Protein AF-A0A8H7KC36-F1 (afdb_monomer)

Nearest PDB structures (foldseek):
  3fww-assembly1_A  TM=7.514E-01  e=1.557E-03  Yersinia pestis Pest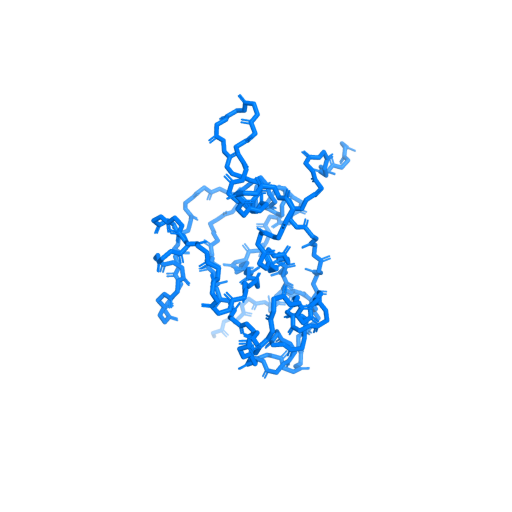oides F
  3dj4-assembly1_A  TM=7.130E-01  e=7.430E-03  Mycobacterium tuberculosis
  3rsb-assembly3_C  TM=4.755E-01  e=1.145E-01  Methanocaldococcus jannaschii
  8inh-assembly2_A  TM=4.645E-01  e=1.883E+00  Ziziphus jujuba var. spinosa
  8i90-assembly1_A  TM=4.515E-01  e=6.082E+00  Nemophila menziesii

InterPro domains:
  IPR025877 MobA-like NTP transferase [PF12804] (12-133)
  IPR029044 Nucleotide-diphospho-sugar transferases [G3DSA:3.90.550.10] (10-134)
  IPR029044 Nucleotide-diphospho-sugar transferases [SSF53448] (9-132)

Mean predicted aligned error: 6.09 Å

Solvent-accessible surface area (backbone atoms only — not comparable to full-atom values): 7951 Å² total; per-residue (Å²): 135,86,74,74,79,75,66,87,51,41,45,33,34,46,48,54,52,74,47,80,85,70,84,52,46,69,36,69,39,65,43,99,84,69,46,31,30,44,57,53,50,52,50,38,49,31,68,69,35,64,83,48,53,55,38,36,34,21,31,38,71,84,56,88,67,56,74,66,55,54,47,10,59,41,96,83,27,28,79,43,84,63,83,40,51,30,32,35,31,58,42,54,28,84,64,70,69,89,55,97,57,59,82,52,76,64,41,39,52,48,38,49,40,70,75,40,74,90,59,46,71,46,77,42,66,28,86,54,89,82,68,66,72,80,132

Radius of gyration: 14.74 Å; Cα contacts (8 Å, |Δi|>4): 229; chains: 1; bounding box: 29×36×47 Å

Structure (mmCIF, N/CA/C/O backbone):
data_AF-A0A8H7KC36-F1
#
_entry.id   AF-A0A8H7KC36-F1
#
loop_
_atom_site.group_PDB
_atom_site.id
_atom_site.type_symbol
_atom_site.label_atom_id
_atom_site.label_alt_id
_atom_site.label_comp_id
_atom_site.label_asym_id
_atom_site.label_entity_id
_atom_site.label_seq_id
_atom_site.pdbx_PDB_ins_code
_atom_site.Cartn_x
_atom_site.Cartn_y
_atom_site.Cartn_z
_atom_site.occupancy
_atom_site.B_iso_or_equiv
_atom_site.auth_seq_id
_atom_site.auth_comp_id
_atom_site.auth_asym_id
_atom_site.auth_atom_id
_atom_site.pdbx_PDB_model_num
ATOM 1 N N . MET A 1 1 ? -7.662 -15.279 26.528 1.00 37.88 1 MET A N 1
ATOM 2 C CA . MET A 1 1 ? -6.870 -14.562 25.507 1.00 37.88 1 MET A CA 1
ATOM 3 C C . MET A 1 1 ? -7.867 -13.849 24.615 1.00 37.88 1 MET A C 1
ATOM 5 O O . MET A 1 1 ? -8.509 -14.500 23.808 1.00 37.88 1 MET A O 1
ATOM 9 N N . SER A 1 2 ? -8.124 -12.568 24.879 1.00 43.16 2 SER A N 1
ATOM 10 C CA . SER A 1 2 ? -9.069 -11.775 24.088 1.00 43.16 2 SER A CA 1
ATOM 11 C C . SER A 1 2 ? -8.319 -11.260 22.868 1.00 43.16 2 SER A C 1
ATOM 13 O O . SER A 1 2 ? -7.589 -10.280 22.980 1.00 43.16 2 SER A O 1
ATOM 15 N N . SER A 1 3 ? -8.420 -11.955 21.736 1.00 49.28 3 SER A N 1
ATOM 16 C CA . SER A 1 3 ? -8.017 -11.382 20.454 1.00 49.28 3 SER A CA 1
ATOM 17 C C . SER A 1 3 ? -8.915 -10.177 20.197 1.00 49.28 3 SER A C 1
ATOM 19 O O . SER A 1 3 ? -10.137 -10.327 20.134 1.00 49.28 3 SER A O 1
ATOM 21 N N . SER A 1 4 ? -8.330 -8.984 20.105 1.00 54.97 4 SER A N 1
ATOM 22 C CA . SER A 1 4 ? -9.026 -7.823 19.553 1.00 54.97 4 SER A CA 1
ATOM 23 C C . SER A 1 4 ? -9.658 -8.240 18.218 1.00 54.97 4 SER A C 1
ATOM 25 O O . SER A 1 4 ? -8.994 -8.960 17.467 1.00 54.97 4 SER A O 1
ATOM 27 N N . PRO A 1 5 ? -10.919 -7.871 17.931 1.00 56.81 5 PRO A N 1
ATOM 28 C CA . PRO A 1 5 ? -11.536 -8.217 16.657 1.00 56.81 5 PRO A CA 1
ATOM 29 C C . PRO A 1 5 ? -10.642 -7.700 15.528 1.00 56.81 5 PRO A C 1
ATOM 31 O O . PRO A 1 5 ? -10.191 -6.553 15.584 1.00 56.81 5 PRO A O 1
ATOM 34 N N . GLU A 1 6 ? -10.336 -8.557 14.550 1.00 56.91 6 GLU A N 1
ATOM 35 C CA . GLU A 1 6 ? -9.612 -8.108 13.363 1.00 56.91 6 GLU A CA 1
ATOM 36 C C . GLU A 1 6 ? -10.375 -6.934 12.738 1.00 56.91 6 GLU A C 1
ATOM 38 O O . GLU A 1 6 ? -11.614 -6.948 12.719 1.00 56.91 6 GLU A O 1
ATOM 43 N N . PRO A 1 7 ? -9.668 -5.886 12.280 1.00 64.69 7 PRO A N 1
ATOM 44 C CA . PRO A 1 7 ? -10.329 -4.760 11.650 1.00 64.69 7 PRO A CA 1
ATOM 45 C C . PRO A 1 7 ? -11.154 -5.273 10.459 1.00 64.69 7 PRO A C 1
ATOM 47 O O . PRO A 1 7 ? -10.708 -6.175 9.747 1.00 64.69 7 PRO A O 1
ATOM 50 N N . PRO A 1 8 ? -12.352 -4.714 10.212 1.00 80.31 8 PRO A N 1
ATOM 51 C CA . PRO A 1 8 ? -13.254 -5.211 9.169 1.00 80.31 8 PRO A CA 1
ATOM 52 C C . PRO A 1 8 ? -12.660 -5.110 7.753 1.00 80.31 8 PRO A C 1
ATOM 54 O O . PRO A 1 8 ? -13.215 -5.680 6.813 1.00 80.31 8 PRO A O 1
ATOM 57 N N . PHE A 1 9 ? -11.552 -4.380 7.598 1.00 93.25 9 PHE A N 1
ATOM 58 C CA . PHE A 1 9 ? -10.788 -4.243 6.368 1.00 93.25 9 PHE A CA 1
ATOM 59 C C . PHE A 1 9 ? -9.309 -3.932 6.650 1.00 93.25 9 PHE A C 1
ATOM 61 O O . PHE A 1 9 ? -8.949 -3.507 7.750 1.00 93.25 9 PHE A O 1
ATOM 68 N N . LEU A 1 10 ? -8.466 -4.077 5.624 1.00 96.12 10 LEU A N 1
ATOM 69 C CA . LEU A 1 10 ? -7.083 -3.594 5.605 1.00 96.12 10 LEU A CA 1
ATOM 70 C C . LEU A 1 10 ? -6.886 -2.541 4.506 1.00 96.12 10 LEU A C 1
ATOM 72 O O . LEU A 1 10 ? -7.320 -2.760 3.373 1.00 96.12 10 LEU A O 1
ATOM 76 N N . PRO A 1 11 ? -6.226 -1.410 4.797 1.00 97.25 11 PRO A N 1
ATOM 77 C CA . PRO A 1 11 ? -5.869 -0.426 3.789 1.00 97.25 11 PRO A CA 1
ATOM 78 C C . PRO A 1 11 ? -4.772 -0.924 2.851 1.00 97.25 11 PRO A C 1
ATOM 80 O O . PRO A 1 11 ? -3.757 -1.469 3.293 1.00 97.25 11 PRO A O 1
ATOM 83 N N . LEU A 1 12 ? -4.965 -0.658 1.563 1.00 97.56 12 LEU A N 1
ATOM 84 C CA . LEU A 1 12 ? -4.008 -0.868 0.488 1.00 97.56 12 LEU A CA 1
ATOM 85 C C . LEU A 1 12 ? -3.823 0.436 -0.290 1.00 97.56 12 LEU A C 1
ATOM 87 O O . LEU A 1 12 ? -4.733 0.893 -0.983 1.00 97.56 12 LEU A O 1
ATOM 91 N N . ILE A 1 13 ? -2.626 1.005 -0.212 1.00 97.00 13 ILE A N 1
ATOM 92 C CA . ILE A 1 13 ? -2.211 2.145 -1.025 1.00 97.00 13 ILE A CA 1
ATOM 93 C C . ILE A 1 13 ? -1.636 1.610 -2.338 1.00 97.00 13 ILE A C 1
ATOM 95 O O . ILE A 1 13 ? -0.622 0.915 -2.345 1.00 97.00 13 ILE A O 1
ATOM 99 N N . LEU A 1 14 ? -2.249 1.954 -3.465 1.00 94.88 14 LEU A N 1
ATOM 100 C CA . LEU A 1 14 ? -1.711 1.663 -4.790 1.00 94.88 14 LEU A CA 1
ATOM 101 C C . LEU A 1 14 ? -0.694 2.741 -5.166 1.00 94.88 14 LEU A C 1
ATOM 103 O O . LEU A 1 14 ? -1.050 3.860 -5.548 1.00 94.88 14 LEU A O 1
ATOM 107 N N . ALA A 1 15 ? 0.582 2.389 -5.044 1.00 90.00 15 ALA A N 1
ATOM 108 C CA . ALA A 1 15 ? 1.723 3.229 -5.397 1.00 90.00 15 ALA A CA 1
ATOM 109 C C . ALA A 1 15 ? 2.486 2.703 -6.630 1.00 90.00 15 ALA A C 1
ATOM 111 O O . ALA A 1 15 ? 3.520 3.251 -7.009 1.00 90.00 15 ALA A O 1
ATOM 112 N N . GLY A 1 16 ? 1.972 1.640 -7.255 1.00 74.25 16 GLY A N 1
ATOM 113 C CA . GLY A 1 16 ? 2.589 0.943 -8.376 1.00 74.25 16 GLY A CA 1
ATOM 114 C C . GLY A 1 16 ? 2.482 1.657 -9.726 1.00 74.25 16 GLY A C 1
ATOM 115 O O . GLY A 1 16 ? 1.539 2.398 -10.013 1.00 74.25 16 GLY A O 1
ATOM 116 N N . GLY A 1 17 ? 3.478 1.365 -10.567 1.00 66.38 17 GLY A N 1
ATOM 117 C CA . GLY A 1 17 ? 3.601 1.791 -11.957 1.00 66.38 17 GLY A CA 1
ATOM 118 C C . GLY A 1 17 ? 4.953 2.444 -12.244 1.00 66.38 17 GLY A C 1
ATOM 119 O O . GLY A 1 17 ? 5.347 3.407 -11.587 1.00 66.38 17 GLY A O 1
ATOM 120 N N . ARG A 1 18 ? 5.665 1.945 -13.261 1.00 62.81 18 ARG A N 1
ATOM 121 C CA . ARG A 1 18 ? 6.923 2.544 -13.724 1.00 62.81 18 ARG A CA 1
ATOM 122 C C . ARG A 1 18 ? 6.679 3.996 -14.148 1.00 62.81 18 ARG A C 1
ATOM 124 O O . ARG A 1 18 ? 5.725 4.289 -14.871 1.00 62.81 18 ARG A O 1
ATOM 131 N N . ALA A 1 19 ? 7.548 4.909 -13.716 1.00 61.81 19 ALA A N 1
ATOM 132 C CA . ALA A 1 19 ? 7.476 6.335 -14.032 1.00 61.81 19 ALA A CA 1
ATOM 133 C C . ALA A 1 19 ? 7.770 6.612 -15.518 1.00 61.81 19 ALA A C 1
ATOM 135 O O . ALA A 1 19 ? 8.843 7.082 -15.877 1.00 61.81 19 ALA A O 1
ATOM 136 N N . THR A 1 20 ? 6.827 6.314 -16.408 1.00 63.44 20 THR A N 1
ATOM 137 C CA . THR A 1 20 ? 7.028 6.461 -17.859 1.00 63.44 20 THR A CA 1
ATOM 138 C C . THR A 1 20 ? 6.840 7.894 -18.352 1.00 63.44 20 THR A C 1
ATOM 140 O O . THR A 1 20 ? 7.355 8.246 -19.407 1.00 63.44 20 THR A O 1
ATOM 143 N N . ARG A 1 21 ? 6.115 8.734 -17.596 1.00 65.31 21 ARG A N 1
ATOM 144 C CA . ARG A 1 21 ? 5.748 10.102 -18.013 1.00 65.31 21 ARG A CA 1
ATOM 145 C C . ARG A 1 21 ? 6.473 11.224 -17.270 1.00 65.31 21 ARG A C 1
ATOM 147 O O . ARG A 1 21 ? 6.710 12.261 -17.872 1.00 65.31 21 ARG A O 1
ATOM 154 N N . MET A 1 22 ? 6.778 11.052 -15.980 1.00 62.12 22 MET A N 1
ATOM 155 C CA . MET A 1 22 ? 7.192 12.167 -15.103 1.00 62.12 22 MET A CA 1
ATOM 156 C C . MET A 1 22 ? 8.673 12.151 -14.703 1.00 62.12 22 MET A C 1
ATOM 158 O O . MET A 1 22 ? 9.104 13.023 -13.959 1.00 62.12 22 MET A O 1
ATOM 162 N N . GLY A 1 23 ? 9.464 11.176 -15.167 1.00 67.06 23 GLY A N 1
ATOM 163 C CA . GLY A 1 23 ? 10.893 11.056 -14.836 1.00 67.06 23 GLY A CA 1
ATOM 164 C C . GLY A 1 23 ? 11.187 10.633 -13.388 1.00 67.06 23 GLY A C 1
ATOM 165 O O . GLY A 1 23 ? 12.217 10.014 -13.145 1.00 67.06 23 GLY A O 1
ATOM 166 N N . CYS A 1 24 ? 10.266 10.883 -12.452 1.00 67.38 24 CYS A N 1
ATOM 167 C CA . CYS A 1 24 ? 10.272 10.380 -11.082 1.00 67.38 24 CYS A CA 1
ATOM 168 C C . CYS A 1 24 ? 9.003 9.553 -10.774 1.00 67.38 24 CYS A C 1
ATOM 170 O O . CYS A 1 24 ? 7.934 9.809 -11.347 1.00 67.38 24 CYS A O 1
ATOM 172 N N . PRO A 1 25 ? 9.091 8.545 -9.887 1.00 82.12 25 PRO A N 1
ATOM 173 C CA . PRO A 1 25 ? 7.931 7.774 -9.450 1.00 82.12 25 PRO A CA 1
ATOM 174 C C . PRO A 1 25 ? 6.924 8.642 -8.710 1.00 82.12 25 PRO A C 1
ATOM 176 O O . PRO A 1 25 ? 7.290 9.402 -7.815 1.00 82.12 25 PRO A O 1
ATOM 179 N N . LYS A 1 26 ? 5.642 8.504 -9.072 1.00 83.25 26 LYS A N 1
ATOM 180 C CA . LYS A 1 26 ? 4.566 9.327 -8.508 1.00 83.25 26 LYS A CA 1
ATOM 181 C C . LYS A 1 26 ? 4.539 9.260 -6.984 1.00 83.25 26 LYS A C 1
ATOM 183 O O . LYS A 1 26 ? 4.378 10.287 -6.342 1.00 83.25 26 LYS A O 1
ATOM 188 N N . HIS A 1 27 ? 4.729 8.077 -6.405 1.00 80.81 27 HIS A N 1
ATOM 189 C CA . HIS A 1 27 ? 4.666 7.896 -4.958 1.00 80.81 27 HIS A CA 1
ATOM 190 C C . HIS A 1 27 ? 5.731 8.695 -4.205 1.00 80.81 27 HIS A C 1
ATOM 192 O O . HIS A 1 27 ? 5.447 9.123 -3.094 1.00 80.81 27 HIS A O 1
ATOM 198 N N . LEU A 1 28 ? 6.891 8.963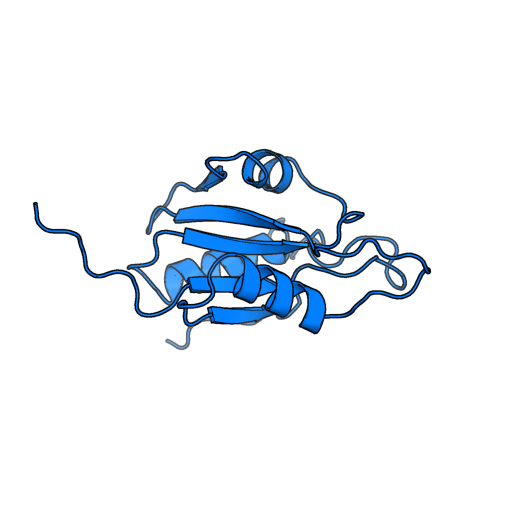 -4.817 1.00 85.19 28 LEU A N 1
ATOM 199 C CA . LEU A 1 28 ? 7.982 9.764 -4.242 1.00 85.19 28 LEU A CA 1
ATOM 200 C C . LEU A 1 28 ? 7.894 11.256 -4.594 1.00 85.19 28 LEU A C 1
ATOM 202 O O . LEU A 1 28 ? 8.821 12.014 -4.317 1.00 85.19 28 LEU A O 1
ATOM 206 N N . LEU A 1 29 ? 6.805 11.713 -5.217 1.00 85.88 29 LEU A N 1
ATOM 207 C CA . LEU A 1 29 ? 6.605 13.144 -5.421 1.00 85.88 29 LEU A CA 1
ATOM 208 C C . LEU A 1 29 ? 6.431 13.831 -4.072 1.00 85.88 29 LEU A C 1
ATOM 210 O O . LEU A 1 29 ? 5.537 13.487 -3.296 1.00 85.88 29 LEU A O 1
ATOM 214 N N . SER A 1 30 ? 7.275 14.825 -3.814 1.00 85.75 30 SER A N 1
ATOM 215 C CA . SER A 1 30 ? 7.174 15.647 -2.619 1.00 85.75 30 SER A CA 1
ATOM 216 C C . SER A 1 30 ? 5.964 16.572 -2.708 1.00 85.75 30 SER A C 1
ATOM 218 O O . SER A 1 30 ? 5.725 17.251 -3.708 1.00 85.75 30 SER A O 1
ATOM 220 N N . THR A 1 31 ? 5.210 16.623 -1.625 1.00 80.69 31 THR A N 1
ATOM 221 C CA . THR A 1 31 ? 4.158 17.611 -1.400 1.00 80.69 31 THR A CA 1
ATOM 222 C C . THR A 1 31 ? 4.767 18.934 -0.925 1.00 80.69 31 THR A C 1
ATOM 224 O O . THR A 1 31 ? 5.932 18.953 -0.518 1.00 80.69 31 THR A O 1
ATOM 227 N N . PRO A 1 32 ? 4.012 20.053 -0.918 1.00 82.94 32 PRO A N 1
ATOM 228 C CA . PRO A 1 32 ? 4.516 21.336 -0.412 1.00 82.94 32 PRO A CA 1
ATOM 229 C C . PRO A 1 32 ? 5.067 21.278 1.023 1.00 82.94 32 PRO A C 1
ATOM 231 O O . PRO A 1 32 ? 5.893 22.104 1.397 1.00 82.94 32 PRO A O 1
ATOM 234 N N . ASN A 1 33 ? 4.648 20.277 1.804 1.00 79.50 33 ASN A N 1
ATOM 235 C CA . ASN A 1 33 ? 5.079 20.057 3.184 1.00 79.50 33 ASN A CA 1
ATOM 236 C C . ASN A 1 33 ? 6.312 19.137 3.298 1.00 79.50 33 ASN A C 1
ATOM 238 O O . ASN A 1 33 ? 6.672 18.737 4.401 1.00 79.50 33 ASN A O 1
ATOM 242 N N . GLY A 1 34 ? 6.932 18.753 2.178 1.00 84.06 34 GLY A N 1
ATOM 243 C CA . GLY A 1 34 ? 8.135 17.915 2.137 1.00 84.06 34 GLY A CA 1
ATOM 244 C C . GLY A 1 34 ? 7.898 16.406 2.264 1.00 84.06 34 GLY A C 1
ATOM 245 O O . GLY A 1 34 ? 8.832 15.648 2.035 1.00 84.06 34 GLY A O 1
ATOM 246 N N . LYS A 1 35 ? 6.672 15.961 2.567 1.00 87.25 35 LYS A N 1
ATOM 247 C CA . LYS A 1 35 ? 6.291 14.536 2.601 1.00 87.25 35 LYS A CA 1
ATOM 248 C C . LYS A 1 35 ? 6.041 13.985 1.199 1.00 87.25 35 LYS A C 1
ATOM 250 O O . LYS A 1 35 ? 5.496 14.706 0.359 1.00 87.25 35 LYS A O 1
ATOM 255 N N . HIS A 1 36 ? 6.363 12.721 0.960 1.00 92.56 36 HIS A N 1
ATOM 256 C CA . HIS A 1 36 ? 6.004 11.995 -0.256 1.00 92.56 36 HIS A CA 1
ATOM 257 C C . HIS A 1 36 ? 4.490 11.718 -0.332 1.00 92.56 36 HIS A C 1
ATOM 259 O O . HIS A 1 36 ? 3.793 11.654 0.683 1.00 92.56 36 HIS A O 1
ATOM 265 N N . LEU A 1 37 ? 3.951 11.531 -1.543 1.00 91.56 37 LEU A N 1
ATOM 266 C CA . LEU A 1 37 ? 2.512 11.301 -1.742 1.00 91.56 37 LEU A CA 1
ATOM 267 C C . LEU A 1 37 ? 1.980 10.079 -0.982 1.00 91.56 37 LEU A C 1
ATOM 269 O O . LEU A 1 37 ? 0.883 10.142 -0.430 1.00 91.56 37 LEU A O 1
ATOM 273 N N . TYR A 1 38 ? 2.744 8.984 -0.920 1.00 93.81 38 TYR A N 1
ATOM 274 C CA . TYR A 1 38 ? 2.307 7.799 -0.174 1.00 93.81 38 TYR A CA 1
ATOM 275 C C . TYR A 1 38 ? 2.265 8.051 1.343 1.00 93.81 38 TYR A C 1
ATOM 277 O O . TYR A 1 38 ? 1.376 7.532 2.014 1.00 93.81 38 TYR A O 1
ATOM 285 N N . GLU A 1 39 ? 3.176 8.871 1.880 1.00 94.12 39 GLU A N 1
ATOM 286 C CA . GLU A 1 39 ? 3.191 9.231 3.302 1.00 94.12 39 GLU A CA 1
ATOM 287 C C . GLU A 1 39 ? 1.942 10.030 3.670 1.00 94.12 39 GLU A C 1
ATOM 289 O O . GLU A 1 39 ? 1.334 9.782 4.707 1.00 94.12 39 GLU A O 1
ATOM 294 N N . ASN A 1 40 ? 1.495 10.936 2.796 1.00 92.69 40 ASN A N 1
ATOM 295 C CA . ASN A 1 40 ? 0.238 11.650 3.015 1.00 92.69 40 ASN A CA 1
ATOM 296 C C . ASN A 1 40 ? -0.964 10.698 3.067 1.00 92.69 40 ASN A C 1
ATOM 298 O O . ASN A 1 40 ? -1.828 10.875 3.921 1.00 92.69 40 ASN A O 1
ATOM 302 N N . GLN A 1 41 ? -1.012 9.667 2.214 1.00 94.38 41 GLN A N 1
ATOM 303 C CA . GLN A 1 41 ? -2.097 8.679 2.282 1.00 94.38 41 GLN A CA 1
ATOM 304 C C . GLN A 1 41 ? -2.074 7.881 3.589 1.00 94.38 41 GLN A C 1
ATOM 306 O O . GLN A 1 41 ? -3.133 7.593 4.143 1.00 94.38 41 GLN A O 1
ATOM 311 N N . ILE A 1 42 ? -0.886 7.548 4.106 1.00 95.19 42 ILE A N 1
ATOM 312 C CA . ILE A 1 42 ? -0.744 6.886 5.410 1.00 95.19 42 ILE A CA 1
ATOM 313 C C . ILE A 1 42 ? -1.378 7.742 6.509 1.00 95.19 42 ILE A C 1
ATOM 315 O O . ILE A 1 42 ? -2.151 7.225 7.310 1.00 95.19 42 ILE A O 1
ATOM 319 N N . GLU A 1 43 ? -1.094 9.043 6.530 1.00 93.38 43 GLU A N 1
ATOM 320 C CA . GLU A 1 43 ? -1.626 9.951 7.550 1.00 93.38 43 GLU A CA 1
ATOM 321 C C . GLU A 1 43 ? -3.150 10.089 7.453 1.00 93.38 43 GLU A C 1
ATOM 323 O O . GLU A 1 43 ? -3.837 9.932 8.458 1.00 93.38 43 GLU A O 1
ATOM 328 N N . VAL A 1 44 ? -3.696 10.245 6.243 1.00 93.44 44 VAL A N 1
ATOM 329 C CA . VAL A 1 44 ? -5.153 10.299 6.027 1.00 93.44 44 VAL A CA 1
ATOM 330 C C . VAL A 1 44 ? -5.839 9.018 6.513 1.00 93.44 44 VAL A C 1
ATOM 332 O O . VAL A 1 44 ? -6.890 9.076 7.147 1.00 93.44 44 VAL A O 1
ATOM 335 N N . ILE A 1 45 ? -5.245 7.849 6.256 1.00 94.56 45 ILE A N 1
ATOM 336 C CA . ILE A 1 45 ? -5.770 6.558 6.727 1.00 94.56 45 ILE A CA 1
ATOM 337 C C . ILE A 1 45 ? -5.722 6.470 8.259 1.00 94.56 45 ILE A C 1
ATOM 339 O O . ILE A 1 45 ? -6.663 5.965 8.871 1.00 94.56 45 ILE A O 1
ATOM 343 N N . ARG A 1 46 ? -4.645 6.952 8.887 1.00 93.94 46 ARG A N 1
ATOM 344 C CA . ARG A 1 46 ? -4.489 6.968 10.351 1.00 93.94 46 ARG A CA 1
ATOM 345 C C . ARG A 1 46 ? -5.523 7.859 11.026 1.00 93.94 46 ARG A C 1
ATOM 347 O O . ARG A 1 46 ? -6.097 7.450 12.032 1.00 93.94 46 ARG A O 1
ATOM 354 N N . GLU A 1 47 ? -5.765 9.037 10.459 1.00 92.38 47 GLU A N 1
ATOM 355 C CA . GLU A 1 47 ? -6.777 9.982 10.933 1.00 92.38 47 GLU A CA 1
ATOM 356 C C . GLU A 1 47 ? -8.185 9.392 10.794 1.00 92.38 47 GLU A C 1
ATOM 358 O O . GLU A 1 47 ? -8.923 9.316 11.778 1.00 92.38 47 GLU A O 1
ATOM 363 N N . ALA A 1 48 ? -8.518 8.877 9.606 1.00 92.81 48 ALA A N 1
ATOM 364 C CA . ALA A 1 48 ? -9.837 8.323 9.314 1.00 92.81 48 ALA A CA 1
ATOM 365 C C . ALA A 1 48 ? -10.162 7.057 10.121 1.00 92.81 48 ALA A C 1
ATOM 367 O O . ALA A 1 48 ? -11.331 6.791 10.414 1.00 92.81 48 ALA A O 1
ATOM 368 N N . PHE A 1 49 ? -9.148 6.262 10.482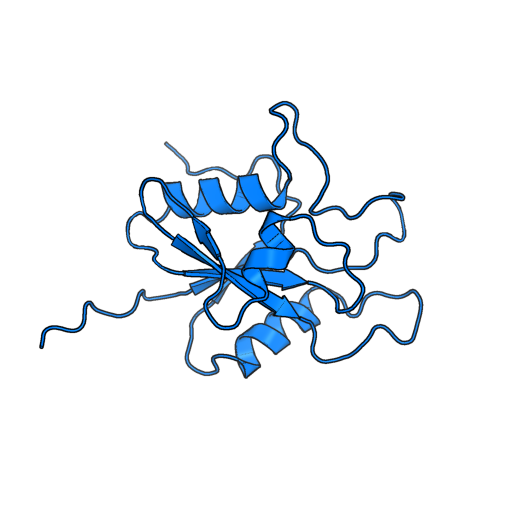 1.00 92.06 49 PHE A N 1
ATOM 369 C CA . PHE A 1 49 ? -9.333 4.962 11.125 1.00 92.06 49 PHE A CA 1
ATOM 370 C C . PHE A 1 49 ? -8.424 4.778 12.352 1.00 92.06 49 PHE A C 1
ATOM 372 O O . PHE A 1 49 ? -7.433 4.047 12.289 1.00 92.06 49 PHE A O 1
ATOM 379 N N . PRO A 1 50 ? -8.802 5.320 13.527 1.00 88.88 50 PRO A N 1
ATOM 380 C CA . PRO A 1 50 ? -7.992 5.245 14.750 1.00 88.88 50 PRO A CA 1
ATOM 381 C C . PRO A 1 50 ? -7.699 3.825 15.264 1.00 88.88 50 PRO A C 1
ATOM 383 O O . PRO A 1 50 ? -6.824 3.637 16.102 1.00 88.88 50 PRO A O 1
ATOM 386 N N . GLY A 1 51 ? -8.446 2.817 14.802 1.00 90.06 51 GLY A N 1
ATOM 387 C CA . GLY A 1 51 ? -8.250 1.410 15.168 1.00 90.06 51 GLY A CA 1
ATOM 388 C C . GLY A 1 51 ? -7.310 0.633 14.244 1.00 90.06 51 GLY A C 1
ATOM 389 O O . GLY A 1 51 ? -7.135 -0.568 14.451 1.00 90.06 51 GLY A O 1
ATOM 390 N N . ILE A 1 52 ? -6.747 1.264 13.208 1.00 92.62 52 ILE A N 1
ATOM 391 C CA . ILE A 1 52 ? -5.930 0.548 12.230 1.00 92.62 52 ILE A CA 1
ATOM 392 C C . ILE A 1 52 ? -4.550 0.196 12.792 1.00 92.62 52 ILE A C 1
ATOM 394 O O . ILE A 1 52 ? -3.904 1.003 13.456 1.00 92.62 52 ILE A O 1
ATOM 398 N N . THR A 1 53 ? -4.091 -1.026 12.521 1.00 93.94 53 THR A N 1
ATOM 399 C CA . THR A 1 53 ? -2.809 -1.554 13.020 1.00 93.94 53 THR A CA 1
ATOM 400 C C . THR A 1 53 ? -1.824 -1.890 11.905 1.00 93.94 53 THR A C 1
ATOM 402 O O . THR A 1 53 ? -0.616 -1.909 12.143 1.00 93.94 53 THR A O 1
ATOM 405 N N . GLU A 1 54 ? -2.310 -2.121 10.685 1.00 96.00 54 GLU A N 1
ATOM 406 C CA . GLU A 1 54 ? -1.505 -2.426 9.504 1.00 96.00 54 GLU A CA 1
ATOM 407 C C . GLU A 1 54 ? -1.976 -1.592 8.309 1.00 96.00 54 GLU A C 1
ATOM 409 O O . GLU A 1 54 ? -3.175 -1.410 8.106 1.00 96.00 54 GLU A O 1
ATOM 414 N N . ILE A 1 55 ? -1.027 -1.123 7.501 1.00 97.50 55 ILE A N 1
ATOM 415 C CA . ILE A 1 55 ? -1.269 -0.484 6.205 1.00 97.50 55 ILE A CA 1
ATOM 416 C C . ILE A 1 55 ? -0.364 -1.168 5.188 1.00 97.50 55 ILE A C 1
ATOM 418 O O . ILE A 1 55 ? 0.823 -1.382 5.445 1.00 97.50 55 ILE A O 1
ATOM 422 N N . TYR A 1 56 ? -0.922 -1.497 4.030 1.00 97.62 56 TYR A N 1
ATOM 423 C CA . TYR A 1 56 ? -0.180 -2.087 2.928 1.00 97.62 56 TYR A CA 1
ATOM 424 C C . TYR A 1 56 ? 0.030 -1.058 1.827 1.00 97.62 56 TYR A C 1
ATOM 426 O O . TYR A 1 56 ? -0.843 -0.237 1.553 1.00 97.62 56 TYR A O 1
ATOM 434 N N . ILE A 1 57 ? 1.182 -1.121 1.173 1.00 96.94 57 ILE A N 1
ATOM 435 C CA . ILE A 1 57 ? 1.473 -0.360 -0.036 1.00 96.94 57 ILE A CA 1
ATOM 436 C C . ILE A 1 57 ? 1.860 -1.332 -1.147 1.00 96.94 57 ILE A C 1
ATOM 438 O O . ILE A 1 57 ? 2.753 -2.157 -0.974 1.00 96.94 57 ILE A O 1
ATOM 442 N N . SER A 1 58 ? 1.163 -1.257 -2.277 1.00 95.12 58 SER A N 1
ATOM 443 C CA . SER A 1 58 ? 1.481 -2.037 -3.468 1.00 95.12 58 SER A CA 1
ATOM 444 C C . SER A 1 58 ? 2.426 -1.258 -4.379 1.00 95.12 58 SER A C 1
ATOM 446 O O . SER A 1 58 ? 2.174 -0.088 -4.689 1.00 95.12 58 SER A O 1
ATOM 448 N N . LEU A 1 59 ? 3.503 -1.915 -4.809 1.00 92.38 59 LEU A N 1
ATOM 449 C CA . LEU A 1 59 ? 4.532 -1.372 -5.690 1.00 92.38 59 LEU A CA 1
ATOM 450 C C . LEU A 1 59 ? 4.873 -2.362 -6.811 1.00 92.38 59 LEU A C 1
ATOM 452 O O . LEU A 1 59 ? 4.804 -3.576 -6.634 1.00 92.38 59 LEU A O 1
ATOM 456 N N . ALA A 1 60 ? 5.316 -1.837 -7.953 1.00 88.81 60 ALA A N 1
ATOM 457 C CA . ALA A 1 60 ? 5.911 -2.673 -8.985 1.00 88.81 60 ALA A CA 1
ATOM 458 C C . ALA A 1 60 ? 7.283 -3.184 -8.521 1.00 88.81 60 ALA A C 1
ATOM 460 O O . ALA A 1 60 ? 7.975 -2.520 -7.748 1.00 88.81 60 ALA A O 1
ATOM 461 N N . GLN A 1 61 ? 7.704 -4.342 -9.031 1.00 86.44 61 GLN A N 1
ATOM 462 C CA . GLN A 1 61 ? 9.008 -4.951 -8.718 1.00 86.44 61 GLN A CA 1
ATOM 463 C C . GLN A 1 61 ? 10.199 -4.016 -8.999 1.00 86.44 61 GLN A C 1
ATOM 465 O O . GLN A 1 61 ? 11.230 -4.106 -8.340 1.00 86.44 61 GLN A O 1
ATOM 470 N N . ASP A 1 62 ? 10.067 -3.125 -9.986 1.00 84.25 62 ASP A N 1
ATOM 471 C CA . ASP A 1 62 ? 11.083 -2.151 -10.388 1.00 84.25 62 ASP A C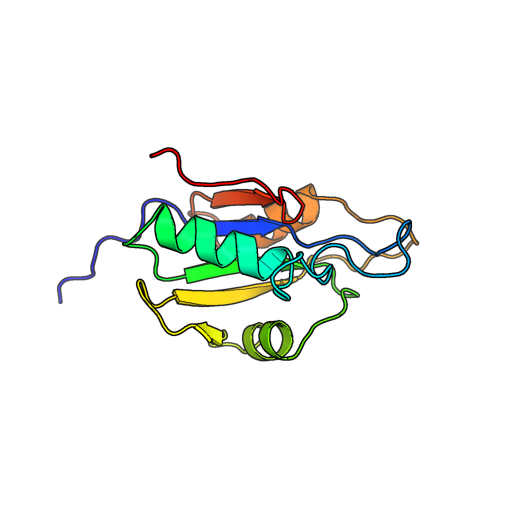A 1
ATOM 472 C C . ASP A 1 62 ? 10.843 -0.736 -9.825 1.00 84.25 62 ASP A C 1
ATOM 474 O O . ASP A 1 62 ? 11.502 0.218 -10.247 1.00 84.25 62 ASP A O 1
ATOM 478 N N . SER A 1 63 ? 9.919 -0.574 -8.871 1.00 87.38 63 SER A N 1
ATOM 479 C CA . SER A 1 63 ? 9.683 0.710 -8.209 1.00 87.38 63 SER A CA 1
ATOM 480 C C . SER A 1 63 ? 10.890 1.146 -7.376 1.00 87.38 63 SER A C 1
ATOM 482 O O . SER A 1 63 ? 11.455 0.376 -6.603 1.00 87.38 63 SER A O 1
ATOM 484 N N . GLN A 1 64 ? 11.241 2.431 -7.468 1.00 88.81 64 GLN A N 1
ATOM 485 C CA . GLN A 1 64 ? 12.214 3.045 -6.565 1.00 88.81 64 GLN A CA 1
ATOM 486 C C . GLN A 1 64 ? 11.656 3.107 -5.140 1.00 88.81 64 GLN A C 1
ATOM 488 O O . GLN A 1 64 ? 10.488 3.454 -4.940 1.00 88.81 64 GLN A O 1
ATOM 493 N N . LEU A 1 65 ? 12.512 2.830 -4.160 1.00 91.31 65 LEU A N 1
ATOM 494 C CA . LEU A 1 65 ? 12.178 2.841 -2.740 1.00 91.31 65 LEU A CA 1
ATOM 495 C C . LEU A 1 65 ? 13.035 3.885 -2.022 1.00 91.31 65 LEU A C 1
ATOM 497 O O . LEU A 1 65 ? 14.255 3.902 -2.199 1.00 91.31 65 LEU A O 1
ATOM 501 N N . ASP A 1 66 ? 12.405 4.721 -1.202 1.00 92.81 66 ASP A N 1
ATOM 502 C CA . ASP A 1 66 ? 13.114 5.507 -0.190 1.00 92.81 66 ASP A CA 1
ATOM 503 C C . ASP A 1 66 ? 13.431 4.637 1.041 1.00 92.81 66 ASP A C 1
ATOM 505 O O . ASP A 1 66 ? 13.064 3.459 1.098 1.00 92.81 66 ASP A O 1
ATOM 509 N N . ASP A 1 67 ? 14.126 5.204 2.026 1.00 94.75 67 ASP A N 1
ATOM 510 C CA . ASP A 1 67 ? 14.562 4.466 3.216 1.00 94.75 67 ASP A CA 1
ATOM 511 C C . ASP A 1 67 ? 13.381 3.843 3.978 1.00 94.75 67 ASP A C 1
ATOM 513 O O . ASP A 1 67 ? 13.470 2.711 4.462 1.00 94.75 67 ASP A O 1
ATOM 517 N N . LEU A 1 68 ? 12.242 4.542 4.044 1.00 95.00 68 LEU A N 1
ATOM 518 C CA . LEU A 1 68 ? 11.050 4.041 4.719 1.00 95.00 68 LEU A CA 1
ATOM 519 C C . LEU A 1 68 ? 10.458 2.828 3.992 1.00 95.00 68 LEU A C 1
ATOM 521 O O . LEU A 1 68 ? 10.187 1.800 4.621 1.00 95.00 68 LEU A O 1
ATOM 525 N N . LEU A 1 69 ? 10.293 2.909 2.672 1.00 95.00 69 LEU A N 1
ATOM 526 C CA . LEU A 1 69 ? 9.784 1.795 1.877 1.00 95.00 69 LEU A CA 1
ATOM 527 C C . LEU A 1 69 ? 10.745 0.602 1.882 1.00 95.00 69 LEU A C 1
ATOM 529 O O . LEU A 1 69 ? 10.289 -0.540 1.941 1.00 95.00 69 LEU A O 1
ATOM 533 N N . GLN A 1 70 ? 12.060 0.838 1.905 1.00 95.88 70 GLN A N 1
ATOM 534 C CA . GLN A 1 70 ? 13.054 -0.228 2.062 1.00 95.88 70 GLN A CA 1
ATOM 535 C C . GLN A 1 70 ? 12.896 -0.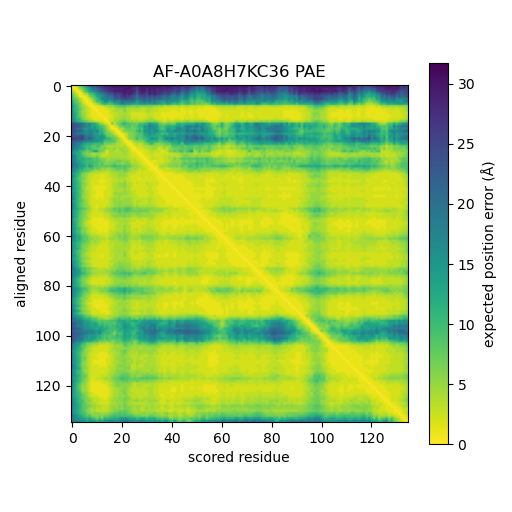955 3.404 1.00 95.88 70 GLN A C 1
ATOM 537 O O . GLN A 1 70 ? 12.844 -2.185 3.432 1.00 95.88 70 GLN A O 1
ATOM 542 N N . MET A 1 71 ? 12.736 -0.227 4.515 1.00 95.62 71 MET A N 1
ATOM 543 C CA . MET A 1 71 ? 12.462 -0.843 5.823 1.00 95.62 71 MET A CA 1
ATOM 544 C C . MET A 1 71 ? 11.137 -1.620 5.833 1.00 95.62 71 MET A C 1
ATOM 546 O O . MET A 1 71 ? 11.036 -2.691 6.442 1.00 95.62 71 MET A O 1
ATOM 550 N N . ALA A 1 72 ? 10.117 -1.100 5.147 1.00 96.75 72 ALA A N 1
ATOM 551 C CA . ALA A 1 72 ? 8.794 -1.711 5.062 1.00 96.75 72 ALA A CA 1
ATOM 552 C C . ALA A 1 72 ? 8.743 -2.990 4.205 1.00 96.75 72 ALA A C 1
ATOM 554 O O . ALA A 1 72 ? 7.761 -3.728 4.290 1.00 96.75 72 ALA A O 1
ATOM 555 N N . CYS A 1 73 ? 9.796 -3.282 3.434 1.00 95.06 73 CYS A N 1
ATOM 556 C CA . CYS A 1 73 ? 9.964 -4.554 2.723 1.00 95.06 73 CYS A CA 1
ATOM 557 C C . CYS A 1 73 ? 10.429 -5.706 3.628 1.00 95.06 73 CYS A C 1
ATOM 559 O O . CYS A 1 73 ? 10.445 -6.854 3.189 1.00 95.06 73 CYS A O 1
ATOM 561 N N . SER A 1 74 ? 10.850 -5.429 4.868 1.00 94.06 74 SER A N 1
ATOM 562 C CA . SER A 1 74 ? 11.241 -6.489 5.803 1.00 94.06 74 SER A CA 1
ATOM 563 C C . SER A 1 74 ? 10.057 -7.403 6.144 1.00 94.06 74 SER A C 1
ATOM 565 O O . SER A 1 74 ? 8.902 -6.988 6.087 1.00 94.06 74 SER A O 1
ATOM 567 N N . GLU A 1 75 ? 10.336 -8.641 6.564 1.00 89.38 75 GLU A N 1
ATOM 568 C CA . GLU A 1 75 ? 9.307 -9.628 6.947 1.00 89.38 75 GLU A CA 1
ATOM 569 C C . GLU A 1 75 ? 8.319 -9.079 7.995 1.00 89.38 75 GLU A C 1
ATOM 571 O O . GLU A 1 75 ? 7.116 -9.337 7.952 1.00 89.38 75 GLU A O 1
ATOM 576 N N . ASN A 1 76 ? 8.822 -8.248 8.910 1.00 91.56 76 ASN A N 1
ATOM 577 C CA . ASN A 1 76 ? 8.022 -7.624 9.957 1.00 91.56 76 ASN A CA 1
ATOM 578 C C . ASN A 1 76 ? 7.402 -6.281 9.538 1.00 91.56 76 ASN A C 1
ATOM 580 O O . ASN A 1 76 ? 6.658 -5.695 10.325 1.00 91.56 76 ASN A O 1
ATOM 584 N N . GLY A 1 77 ? 7.679 -5.774 8.338 1.00 94.81 77 GLY A N 1
ATOM 585 C CA . GLY A 1 77 ? 7.334 -4.416 7.925 1.00 94.81 77 GLY A CA 1
ATOM 586 C C . GLY A 1 77 ? 8.017 -3.331 8.769 1.00 94.81 77 GLY A C 1
ATOM 587 O O . GLY A 1 77 ? 8.779 -3.605 9.699 1.00 94.81 77 GLY A O 1
ATOM 588 N N . CYS A 1 78 ? 7.711 -2.071 8.471 1.00 97.06 78 CYS A N 1
ATOM 589 C CA . CYS A 1 78 ? 8.199 -0.920 9.225 1.00 97.06 78 CYS A CA 1
ATOM 590 C C . CYS A 1 78 ? 7.137 -0.464 10.228 1.00 97.06 78 CYS A C 1
ATOM 592 O O . CYS A 1 78 ? 5.961 -0.347 9.890 1.00 97.06 78 CYS A O 1
ATOM 594 N N . LEU A 1 79 ? 7.535 -0.210 11.472 1.00 97.25 79 LEU A N 1
ATOM 595 C CA . LEU A 1 79 ? 6.626 0.263 12.506 1.00 97.25 79 LEU A CA 1
ATOM 596 C C . LEU A 1 79 ? 6.660 1.789 12.561 1.00 97.25 79 LEU A C 1
ATOM 598 O O . LEU A 1 79 ? 7.683 2.377 12.899 1.00 97.25 79 LEU A O 1
ATOM 602 N N . LEU A 1 80 ? 5.537 2.410 12.217 1.00 95.88 80 LEU A N 1
ATOM 603 C CA . LEU A 1 80 ? 5.365 3.854 12.193 1.00 95.88 80 LEU A CA 1
ATOM 604 C C . LEU A 1 80 ? 4.794 4.335 13.525 1.00 95.88 80 LEU A C 1
ATOM 606 O O . LEU A 1 80 ? 3.690 3.956 13.931 1.00 95.88 80 LEU A O 1
ATOM 610 N N . GLU A 1 81 ? 5.559 5.190 14.197 1.00 93.44 81 GLU A N 1
ATOM 611 C CA . GLU A 1 81 ? 5.151 5.836 15.442 1.00 93.44 81 GLU A CA 1
ATOM 612 C C . GLU A 1 81 ? 4.093 6.927 15.204 1.00 93.44 81 GLU A C 1
ATOM 614 O O . GLU A 1 81 ? 3.931 7.448 14.098 1.00 93.44 81 GLU A O 1
ATOM 619 N N . GLY A 1 82 ? 3.335 7.254 16.253 1.00 88.56 82 GLY A N 1
ATOM 620 C CA . GLY A 1 82 ? 2.240 8.236 16.266 1.00 88.56 82 GLY A CA 1
ATOM 621 C C . GLY A 1 82 ? 0.900 7.606 16.666 1.00 88.56 82 GLY A C 1
ATOM 622 O O . GLY A 1 82 ? 0.882 6.515 17.234 1.00 88.56 82 GLY A O 1
ATOM 623 N N . ASN A 1 83 ? -0.218 8.287 16.404 1.00 85.94 83 ASN A N 1
ATOM 624 C CA . ASN A 1 83 ? -1.537 7.881 16.898 1.00 85.94 83 ASN A CA 1
ATOM 625 C C . ASN A 1 83 ? -2.564 7.730 15.752 1.00 85.94 83 ASN A C 1
ATOM 627 O O . ASN A 1 83 ? -2.972 8.754 15.211 1.00 85.94 83 ASN A O 1
ATOM 631 N N . PRO A 1 84 ? -2.985 6.501 15.386 1.00 91.50 84 PRO A N 1
ATOM 632 C CA . PRO A 1 84 ? -2.543 5.215 15.932 1.00 91.50 84 PRO A CA 1
ATOM 633 C C . PRO A 1 84 ? -1.151 4.806 15.442 1.00 91.50 84 PRO A C 1
ATOM 635 O O . PRO A 1 84 ? -0.677 5.264 14.400 1.00 91.50 84 PRO A O 1
ATOM 638 N N . ARG A 1 85 ? -0.496 3.910 16.185 1.00 94.88 85 ARG A N 1
ATOM 639 C CA . ARG A 1 85 ? 0.744 3.247 15.760 1.00 94.88 85 ARG A CA 1
ATOM 640 C C . ARG A 1 85 ? 0.407 2.193 14.708 1.00 94.88 85 ARG A C 1
ATOM 642 O O . ARG A 1 85 ? -0.417 1.321 14.974 1.00 94.88 85 ARG A O 1
ATOM 649 N N . VAL A 1 86 ? 1.060 2.245 13.549 1.00 96.00 86 VAL A N 1
ATOM 650 C CA . VAL A 1 86 ? 0.720 1.383 12.404 1.00 96.00 86 VAL A CA 1
ATOM 651 C C . VAL A 1 86 ? 1.943 0.668 11.852 1.00 96.00 86 VAL A C 1
ATOM 653 O O . VAL A 1 86 ? 3.048 1.200 11.854 1.00 96.00 86 VAL A O 1
ATOM 656 N N . ARG A 1 87 ? 1.753 -0.553 11.359 1.00 97.38 87 ARG A N 1
ATOM 657 C CA . ARG A 1 87 ? 2.783 -1.321 10.661 1.00 97.38 87 ARG A CA 1
ATOM 658 C C . ARG A 1 87 ? 2.604 -1.170 9.155 1.00 97.38 87 ARG A C 1
ATOM 660 O O . ARG A 1 87 ? 1.608 -1.639 8.611 1.00 97.38 87 ARG A O 1
ATOM 667 N N . LEU A 1 88 ? 3.568 -0.539 8.496 1.00 97.94 88 LEU A N 1
ATOM 668 C CA . LEU A 1 88 ? 3.630 -0.421 7.044 1.00 97.94 88 LEU A CA 1
ATOM 669 C C . LEU A 1 88 ? 4.270 -1.676 6.443 1.00 97.94 88 LEU A C 1
ATOM 671 O O . LEU A 1 88 ? 5.356 -2.080 6.863 1.00 97.94 88 LEU A O 1
ATOM 675 N N . LYS A 1 89 ? 3.614 -2.274 5.449 1.00 97.88 89 LYS A N 1
ATOM 676 C CA . LYS A 1 89 ? 4.117 -3.437 4.704 1.00 97.88 89 LYS A CA 1
ATOM 677 C C . LYS A 1 89 ? 4.066 -3.182 3.205 1.00 97.88 89 LYS A C 1
ATOM 679 O O . LYS A 1 89 ? 3.056 -2.702 2.695 1.00 97.88 89 LYS A O 1
ATOM 684 N N . VAL A 1 90 ? 5.136 -3.534 2.502 1.00 96.75 90 VAL A N 1
ATOM 685 C CA . VAL A 1 90 ? 5.178 -3.473 1.035 1.00 96.75 90 VAL A CA 1
ATOM 686 C C . VAL A 1 90 ? 4.702 -4.800 0.447 1.00 96.75 90 VAL A C 1
ATOM 688 O O . VAL A 1 90 ? 5.133 -5.867 0.880 1.00 96.75 90 VAL A O 1
ATOM 691 N N . ILE A 1 91 ? 3.827 -4.726 -0.553 1.00 94.94 91 ILE A N 1
ATOM 692 C CA . ILE A 1 91 ? 3.452 -5.837 -1.428 1.00 94.94 91 ILE A CA 1
ATOM 693 C C . ILE A 1 91 ? 3.982 -5.507 -2.818 1.00 94.94 91 ILE A C 1
ATOM 695 O O . ILE A 1 91 ? 3.677 -4.445 -3.362 1.00 94.94 91 ILE A O 1
ATOM 699 N N . PHE A 1 92 ? 4.759 -6.410 -3.403 1.00 92.44 92 PHE A N 1
ATOM 700 C CA . PHE A 1 92 ? 5.155 -6.271 -4.797 1.00 92.44 92 PHE A CA 1
ATOM 701 C C . PHE A 1 92 ? 4.159 -6.964 -5.717 1.00 92.44 92 PHE A C 1
ATOM 703 O O . PHE A 1 92 ? 3.607 -8.006 -5.365 1.00 92.44 92 PHE A O 1
ATOM 710 N N . ASP A 1 93 ? 3.975 -6.399 -6.906 1.00 88.19 93 ASP A N 1
ATOM 711 C CA . ASP A 1 93 ? 3.338 -7.091 -8.023 1.00 88.19 93 ASP A CA 1
ATOM 712 C C . ASP A 1 93 ? 3.996 -8.470 -8.244 1.00 88.19 93 ASP A C 1
ATOM 714 O O . ASP A 1 93 ? 5.225 -8.600 -8.174 1.00 88.19 93 ASP A O 1
ATOM 718 N N . GL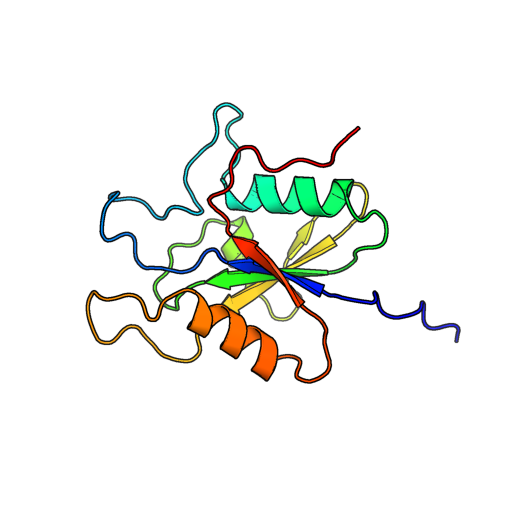U A 1 94 ? 3.191 -9.510 -8.491 1.00 80.12 94 GLU A N 1
ATOM 719 C CA . GLU A 1 94 ? 3.705 -10.875 -8.696 1.00 80.12 94 GLU A CA 1
ATOM 720 C C . GLU A 1 94 ? 4.526 -10.981 -9.982 1.00 80.12 94 GLU A C 1
ATOM 722 O O . GLU A 1 94 ? 5.597 -11.594 -10.012 1.00 80.12 94 GLU A O 1
ATOM 727 N N . GLU A 1 95 ? 4.037 -10.348 -11.046 1.00 74.56 95 GLU A N 1
ATOM 728 C CA . GLU A 1 95 ? 4.699 -10.332 -12.339 1.00 74.56 95 GLU A CA 1
ATOM 729 C C . GLU A 1 95 ? 5.650 -9.139 -12.457 1.00 74.56 95 GLU A C 1
ATOM 731 O O . GLU A 1 95 ? 5.360 -8.009 -12.057 1.00 74.56 95 GLU A O 1
ATOM 736 N N . ARG A 1 96 ? 6.817 -9.380 -13.060 1.00 67.12 96 ARG A N 1
ATOM 737 C CA . ARG A 1 96 ? 7.715 -8.296 -13.465 1.00 67.12 96 ARG A CA 1
ATOM 738 C C . ARG A 1 96 ? 7.167 -7.641 -14.727 1.00 67.12 96 ARG A C 1
ATOM 740 O O . ARG A 1 96 ? 6.754 -8.340 -15.647 1.00 67.12 96 ARG A O 1
ATOM 747 N N . ASN A 1 97 ? 7.271 -6.317 -14.820 1.00 64.44 97 ASN A N 1
ATOM 748 C CA . ASN A 1 97 ? 6.998 -5.608 -16.069 1.00 64.44 97 ASN A CA 1
ATOM 749 C C . ASN A 1 97 ? 8.003 -6.083 -17.143 1.00 64.44 97 ASN A C 1
ATOM 751 O O . ASN A 1 97 ? 9.190 -5.760 -17.079 1.00 64.44 97 ASN A O 1
ATOM 755 N N . LEU A 1 98 ? 7.545 -6.904 -18.096 1.00 60.31 98 LEU A N 1
ATOM 756 C CA . LEU A 1 98 ? 8.367 -7.415 -19.208 1.00 60.31 98 LEU A CA 1
ATOM 757 C C . LEU A 1 98 ? 8.547 -6.375 -20.322 1.00 60.31 98 LEU A C 1
ATOM 759 O O . LEU A 1 98 ? 9.487 -6.455 -21.112 1.00 60.31 98 LEU A O 1
ATOM 763 N N . THR A 1 99 ? 7.649 -5.396 -20.382 1.00 66.81 99 THR A N 1
ATOM 764 C CA . THR A 1 99 ? 7.689 -4.262 -21.304 1.00 66.81 99 THR A CA 1
ATOM 765 C C . THR A 1 99 ? 7.779 -2.956 -20.511 1.00 66.81 99 THR A C 1
ATOM 767 O O . THR A 1 99 ? 7.716 -2.940 -19.283 1.00 66.81 99 THR A O 1
ATOM 770 N N . ASN A 1 100 ? 7.908 -1.827 -21.211 1.00 59.31 100 ASN A N 1
ATOM 771 C CA . ASN A 1 100 ? 7.799 -0.504 -20.585 1.00 59.31 100 ASN A CA 1
ATOM 772 C C . ASN A 1 100 ? 6.353 -0.147 -20.181 1.00 59.31 100 ASN A C 1
ATOM 774 O O . ASN A 1 100 ? 6.103 0.979 -19.748 1.00 59.31 100 ASN A O 1
ATOM 778 N N . GLU A 1 101 ? 5.400 -1.065 -20.346 1.00 60.78 101 GLU A N 1
ATOM 779 C CA . GLU A 1 101 ? 4.019 -0.886 -19.922 1.00 60.78 101 GLU A CA 1
ATOM 780 C C . GLU A 1 101 ? 3.862 -1.373 -18.484 1.00 60.78 101 GLU A C 1
ATOM 782 O O . GLU A 1 101 ? 4.409 -2.398 -18.085 1.00 60.78 101 GLU A O 1
ATOM 787 N N . SER A 1 102 ? 3.126 -0.606 -17.685 1.00 65.94 102 SER A N 1
ATOM 788 C CA . SER A 1 102 ? 2.761 -1.039 -16.342 1.00 65.94 102 SER A CA 1
ATOM 789 C C . SER A 1 102 ? 1.619 -2.048 -16.435 1.00 65.94 102 SER A C 1
ATOM 791 O O . SER A 1 102 ? 0.639 -1.781 -17.128 1.00 65.94 102 SER A O 1
ATOM 793 N N . ALA A 1 103 ? 1.698 -3.137 -15.661 1.00 73.50 103 ALA A N 1
ATOM 794 C CA . ALA A 1 103 ? 0.596 -4.091 -15.468 1.00 73.50 103 ALA A CA 1
ATOM 795 C C . ALA A 1 103 ? -0.700 -3.445 -14.917 1.00 73.50 103 ALA A C 1
ATOM 797 O O . ALA A 1 103 ? -1.781 -4.033 -14.967 1.00 73.50 103 ALA A O 1
ATOM 798 N N . GLY A 1 104 ? -0.607 -2.203 -14.433 1.00 81.62 104 GLY A N 1
ATOM 799 C CA . GLY A 1 104 ? -1.731 -1.385 -14.006 1.00 81.62 104 GLY A CA 1
ATOM 800 C C . GLY A 1 104 ? -2.206 -1.677 -12.577 1.00 81.62 104 GLY A C 1
ATOM 801 O O . GLY A 1 104 ? -1.720 -2.595 -11.918 1.00 81.62 104 GLY A O 1
ATOM 802 N N . PRO A 1 105 ? -3.188 -0.900 -12.079 1.00 88.00 105 PRO A N 1
ATOM 803 C CA . PRO A 1 105 ? -3.662 -0.983 -10.691 1.00 88.00 105 PRO A CA 1
ATOM 804 C C . PRO A 1 105 ? -4.204 -2.361 -10.283 1.00 88.00 105 PRO A C 1
ATOM 806 O O . PRO A 1 105 ? -4.138 -2.730 -9.113 1.00 88.00 105 PRO A O 1
ATOM 809 N N . ALA A 1 106 ? -4.736 -3.124 -11.244 1.00 90.19 106 ALA A N 1
ATOM 810 C CA . ALA A 1 106 ? -5.294 -4.451 -11.002 1.00 90.19 106 ALA A CA 1
ATOM 811 C C . ALA A 1 106 ? -4.243 -5.452 -10.499 1.00 90.19 106 ALA A C 1
ATOM 813 O O . ALA A 1 106 ? -4.582 -6.305 -9.684 1.00 90.19 106 ALA A O 1
ATOM 814 N N . SER A 1 107 ? -2.981 -5.315 -10.923 1.00 90.12 107 SER A N 1
ATOM 815 C CA . SER A 1 107 ? -1.878 -6.156 -10.442 1.00 90.12 107 SER A CA 1
ATOM 816 C C . SER A 1 107 ? -1.678 -6.006 -8.934 1.00 90.12 107 SER A C 1
ATOM 818 O O . SER A 1 107 ? -1.635 -6.997 -8.207 1.00 90.12 107 SER A O 1
ATOM 820 N N . GLY A 1 108 ? -1.674 -4.766 -8.441 1.00 92.06 108 GLY A N 1
ATOM 821 C CA . GLY A 1 108 ? -1.521 -4.495 -7.015 1.00 92.06 108 GLY A CA 1
ATOM 822 C C . GLY A 1 108 ? -2.678 -5.022 -6.170 1.00 92.06 108 GLY A C 1
ATOM 823 O O . GLY A 1 108 ? -2.470 -5.551 -5.077 1.00 92.06 108 GLY A O 1
ATOM 824 N N . ILE A 1 109 ? -3.903 -4.927 -6.695 1.00 93.75 109 ILE A N 1
ATOM 825 C CA . ILE A 1 109 ? -5.097 -5.495 -6.054 1.00 93.75 109 ILE A CA 1
ATOM 826 C C . ILE A 1 109 ? -5.016 -7.027 -6.032 1.00 93.75 109 ILE A C 1
ATOM 828 O O . ILE A 1 109 ? -5.316 -7.634 -5.006 1.00 93.75 109 ILE A O 1
ATOM 832 N N . LEU A 1 110 ? -4.589 -7.652 -7.132 1.00 93.25 110 LEU A N 1
ATOM 833 C CA . LEU A 1 110 ? -4.428 -9.102 -7.227 1.00 93.25 110 LEU A CA 1
ATOM 834 C C . LEU A 1 110 ? -3.366 -9.617 -6.248 1.00 93.25 110 LEU A C 1
ATOM 836 O O . LEU A 1 110 ? -3.633 -10.566 -5.517 1.00 93.25 110 LEU A O 1
ATOM 840 N N . ALA A 1 111 ? -2.211 -8.954 -6.163 1.00 93.50 111 ALA A N 1
ATOM 841 C CA . ALA A 1 1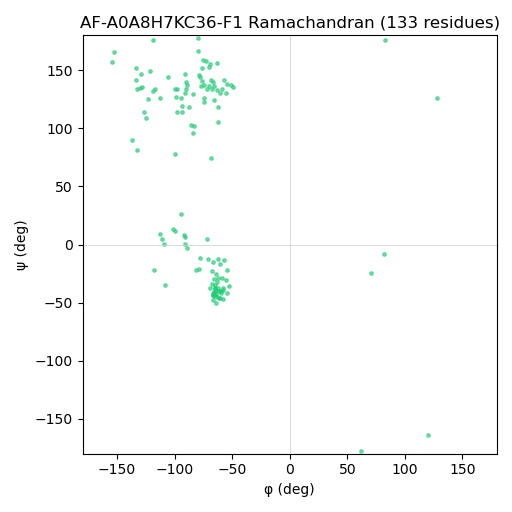11 ? -1.155 -9.314 -5.219 1.00 93.50 111 ALA A CA 1
ATOM 842 C C . ALA A 1 111 ? -1.645 -9.241 -3.759 1.00 93.50 111 ALA A C 1
ATOM 844 O O . ALA A 1 111 ? -1.362 -10.126 -2.950 1.00 93.50 111 ALA A O 1
ATOM 845 N N . ALA A 1 112 ? -2.444 -8.224 -3.418 1.00 94.75 112 ALA A N 1
ATOM 846 C CA . ALA A 1 112 ? -3.066 -8.112 -2.100 1.00 94.75 112 ALA A CA 1
ATOM 847 C C . ALA A 1 112 ? -4.104 -9.221 -1.843 1.00 94.75 112 ALA A C 1
ATOM 849 O O . ALA A 1 112 ? -4.102 -9.839 -0.775 1.00 94.75 112 ALA A O 1
ATOM 850 N N . ALA A 1 113 ? -4.955 -9.522 -2.828 1.00 94.19 113 ALA A N 1
ATOM 851 C CA . ALA A 1 113 ? -5.938 -10.599 -2.740 1.00 94.19 113 ALA A CA 1
ATOM 852 C C . ALA A 1 113 ? -5.276 -11.977 -2.566 1.00 94.19 113 ALA A C 1
ATOM 854 O O . ALA A 1 113 ? -5.730 -12.769 -1.746 1.00 94.19 113 ALA A O 1
ATOM 855 N N . ASN A 1 114 ? -4.170 -12.243 -3.263 1.00 94.44 114 ASN A N 1
ATOM 856 C CA . ASN A 1 114 ? -3.416 -13.487 -3.120 1.00 94.44 114 ASN A CA 1
ATOM 857 C C . ASN A 1 114 ? -2.709 -13.579 -1.761 1.00 94.44 114 ASN A C 1
ATOM 859 O O . ASN A 1 114 ? -2.690 -14.648 -1.150 1.00 94.44 114 ASN A O 1
ATOM 863 N N . LEU A 1 115 ? -2.187 -12.459 -1.243 1.00 93.19 115 LEU A N 1
ATOM 864 C CA . LEU A 1 115 ? -1.568 -12.408 0.084 1.00 93.19 115 LEU A CA 1
ATOM 865 C C . LEU A 1 115 ? -2.579 -12.684 1.208 1.00 93.19 115 LEU A C 1
ATOM 867 O O . LEU A 1 115 ? -2.260 -13.398 2.160 1.00 93.19 115 LEU A O 1
ATOM 871 N N . ARG A 1 116 ? -3.787 -12.108 1.128 1.00 93.19 116 ARG A N 1
ATOM 872 C CA . ARG A 1 116 ? -4.875 -12.352 2.091 1.00 93.19 116 ARG A CA 1
ATOM 873 C C . ARG A 1 116 ? -6.229 -12.529 1.383 1.00 93.19 116 ARG A C 1
ATOM 875 O O . ARG A 1 116 ? -6.981 -11.559 1.258 1.00 93.19 116 ARG A O 1
ATOM 882 N N . PRO A 1 117 ? -6.593 -13.773 1.009 1.00 91.69 117 PRO A N 1
ATOM 883 C CA . PRO A 1 117 ? -7.815 -14.058 0.244 1.00 91.69 117 PRO A CA 1
ATOM 884 C C . PRO A 1 117 ? -9.128 -13.729 0.960 1.00 91.69 117 PRO A C 1
ATOM 886 O O . PRO A 1 117 ? -10.139 -13.473 0.314 1.00 91.69 117 PRO A O 1
ATOM 889 N N . ASN A 1 118 ? -9.122 -13.733 2.295 1.00 90.75 118 ASN A N 1
ATOM 890 C CA . ASN A 1 118 ? -10.320 -13.533 3.118 1.00 90.75 118 ASN A CA 1
ATOM 891 C C . ASN A 1 118 ? -10.421 -12.112 3.698 1.00 90.75 118 ASN A C 1
ATOM 893 O O . ASN A 1 118 ? -11.193 -11.876 4.624 1.00 90.75 118 ASN A O 1
ATOM 897 N N . THR A 1 119 ? -9.617 -11.171 3.198 1.00 92.12 119 THR A N 1
ATOM 898 C CA . THR A 1 119 ? -9.579 -9.792 3.687 1.00 92.12 119 THR A CA 1
ATOM 899 C C . THR A 1 119 ? -10.391 -8.864 2.788 1.00 92.12 119 THR A C 1
ATOM 901 O O . THR A 1 119 ? -10.225 -8.849 1.570 1.00 92.12 119 THR A O 1
ATOM 904 N N . THR A 1 120 ? -11.216 -8.013 3.399 1.00 94.88 120 THR A N 1
ATOM 905 C CA . THR A 1 120 ? -11.769 -6.831 2.727 1.00 94.88 120 THR A CA 1
ATOM 906 C C . THR A 1 120 ? -10.670 -5.780 2.599 1.00 94.88 120 THR A C 1
ATOM 908 O O . THR A 1 120 ? -10.109 -5.345 3.604 1.00 94.88 120 THR A O 1
ATOM 911 N N . TRP A 1 121 ? -10.362 -5.342 1.383 1.00 96.12 121 TRP A N 1
ATOM 912 C CA . TRP A 1 121 ? -9.344 -4.319 1.149 1.00 96.12 121 TRP A CA 1
ATOM 913 C C . TRP A 1 121 ? -9.979 -2.940 0.956 1.00 96.12 121 TRP A C 1
ATOM 915 O O . TRP A 1 121 ? -10.839 -2.764 0.093 1.00 96.12 121 TRP A O 1
ATOM 925 N N . LEU A 1 122 ? -9.531 -1.945 1.726 1.00 96.38 122 LEU A N 1
ATOM 926 C CA . LEU A 1 122 ? -9.779 -0.535 1.426 1.00 96.38 122 LEU A CA 1
ATOM 927 C C . LEU A 1 122 ? -8.686 -0.058 0.469 1.00 96.38 122 LEU A C 1
ATOM 929 O O . LEU A 1 122 ? -7.555 0.176 0.885 1.00 96.38 122 LEU A O 1
ATOM 933 N N . VAL A 1 123 ? -9.018 0.069 -0.811 1.00 96.19 123 VAL A N 1
ATOM 934 C CA . VAL A 1 123 ? -8.051 0.418 -1.856 1.00 96.19 123 VAL A CA 1
ATOM 935 C C . VAL A 1 123 ? -8.049 1.925 -2.101 1.00 96.19 123 VAL A C 1
ATOM 937 O O . VAL A 1 123 ? -9.091 2.511 -2.389 1.00 96.19 123 VAL A O 1
ATOM 940 N N . VAL A 1 124 ? -6.873 2.549 -2.022 1.00 95.00 124 VAL A N 1
ATOM 941 C CA . VAL A 1 124 ? -6.679 3.991 -2.239 1.00 95.00 124 VAL A CA 1
ATOM 942 C C . VAL A 1 124 ? -5.496 4.211 -3.178 1.00 95.00 124 VAL A C 1
ATOM 944 O O . VAL A 1 124 ? -4.445 3.603 -3.007 1.00 95.00 124 VAL A O 1
ATOM 947 N N . ALA A 1 125 ? -5.635 5.080 -4.178 1.00 93.06 125 ALA A N 1
ATOM 948 C CA . ALA A 1 125 ? -4.513 5.454 -5.041 1.00 93.06 125 ALA A CA 1
ATOM 949 C C . ALA A 1 125 ? -3.594 6.473 -4.348 1.00 93.06 125 ALA A C 1
ATOM 951 O O . ALA A 1 125 ? -4.064 7.360 -3.638 1.00 93.06 125 ALA A O 1
ATOM 952 N N . CYS A 1 126 ? -2.280 6.383 -4.580 1.00 90.69 126 CYS A N 1
ATOM 953 C CA . CYS A 1 126 ? -1.325 7.320 -3.980 1.00 90.69 126 CYS A CA 1
ATOM 954 C C . CYS A 1 126 ? -1.444 8.762 -4.509 1.00 90.69 126 CYS A C 1
ATOM 956 O O . CYS A 1 126 ? -1.042 9.698 -3.819 1.00 90.69 126 CYS A O 1
ATOM 958 N N . ASP A 1 127 ? -2.008 8.960 -5.706 1.00 88.00 127 ASP A N 1
ATOM 959 C CA . ASP A 1 127 ? -2.034 10.237 -6.425 1.00 88.00 127 ASP A CA 1
ATOM 960 C C . ASP A 1 127 ? -3.304 11.077 -6.202 1.00 88.00 127 ASP A C 1
ATOM 962 O O . ASP A 1 127 ? -3.626 11.946 -7.013 1.00 88.00 127 ASP A O 1
ATOM 966 N N . PHE A 1 128 ? -3.973 10.894 -5.058 1.00 88.69 128 PHE A N 1
ATOM 967 C CA . PHE A 1 128 ? -5.022 11.791 -4.558 1.00 88.69 128 PHE A CA 1
ATOM 968 C C . PHE A 1 128 ? -4.474 12.748 -3.479 1.00 88.69 128 PHE A C 1
ATOM 970 O O . PHE A 1 128 ? -4.716 12.538 -2.289 1.00 88.69 128 PHE A O 1
ATOM 977 N N . PRO A 1 129 ? -3.744 13.823 -3.848 1.00 83.69 129 PRO A N 1
ATOM 978 C CA . PRO A 1 129 ? -3.026 14.678 -2.893 1.00 83.69 129 PRO A CA 1
ATOM 979 C C . PRO A 1 129 ? -3.926 15.486 -1.947 1.00 83.69 129 PRO A C 1
ATOM 981 O O . PRO A 1 129 ? -3.430 16.026 -0.964 1.00 83.69 129 PRO A O 1
ATOM 984 N N . PHE A 1 130 ? -5.222 15.596 -2.249 1.00 87.00 130 PHE A N 1
ATOM 985 C CA . PHE A 1 130 ? -6.203 16.351 -1.457 1.00 87.00 130 PHE A CA 1
ATOM 986 C C . PHE A 1 130 ? -7.255 15.458 -0.790 1.00 87.00 130 PHE A C 1
ATOM 988 O O . PHE A 1 130 ? -8.248 15.971 -0.266 1.00 87.00 130 PHE A O 1
ATOM 995 N N . LEU A 1 131 ? -7.063 14.133 -0.838 1.00 88.94 131 LEU A N 1
ATOM 996 C CA . LEU A 1 131 ? -7.887 13.207 -0.073 1.00 88.94 131 LEU A CA 1
ATOM 997 C C . LEU A 1 131 ? -7.719 13.530 1.413 1.00 88.94 131 LEU A C 1
ATOM 999 O O . LEU A 1 131 ? -6.601 13.687 1.891 1.00 88.94 131 LEU A O 1
ATOM 1003 N N . GLN A 1 132 ? -8.831 13.665 2.122 1.00 86.88 132 GLN A N 1
ATOM 1004 C CA . GLN A 1 132 ? -8.847 14.013 3.537 1.00 86.88 132 GLN A CA 1
ATOM 1005 C C . GLN A 1 132 ? -10.121 13.478 4.181 1.00 86.88 132 GLN A C 1
ATOM 1007 O O . GLN A 1 132 ? -11.128 13.270 3.496 1.00 86.88 132 GLN A O 1
ATOM 1012 N N . GLN A 1 133 ? -10.086 13.278 5.495 1.00 82.31 133 GLN A N 1
ATOM 1013 C CA . GLN A 1 133 ? -11.295 13.000 6.254 1.00 82.31 133 GLN A CA 1
ATOM 1014 C C . GLN A 1 133 ? -12.179 14.255 6.261 1.00 82.31 133 GLN A C 1
ATOM 1016 O O . GLN A 1 13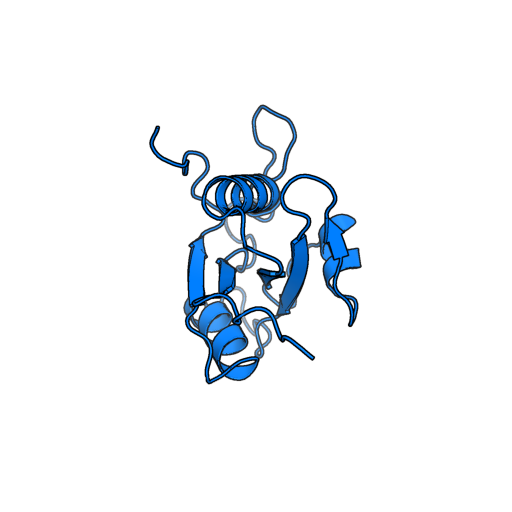3 ? -11.697 15.367 6.476 1.00 82.31 133 GLN A O 1
ATOM 1021 N N . THR A 1 134 ? -13.477 14.093 6.010 1.00 76.31 134 THR A N 1
ATOM 1022 C CA . THR A 1 134 ? -14.429 15.193 6.193 1.00 76.31 134 THR A CA 1
ATOM 1023 C C . THR A 1 134 ? -14.570 15.533 7.683 1.00 76.31 134 THR A C 1
ATOM 1025 O O . THR A 1 134 ? -14.576 14.602 8.493 1.00 76.31 134 THR A O 1
ATOM 1028 N N . PRO A 1 135 ? -14.688 16.826 8.038 1.00 65.06 135 PRO A N 1
ATOM 1029 C CA . PRO A 1 135 ? -14.841 17.275 9.422 1.00 65.06 135 PRO A CA 1
ATOM 1030 C C . PRO A 1 135 ? -16.125 16.775 10.095 1.00 65.06 135 PRO A C 1
ATOM 1032 O O . PRO A 1 135 ? -17.105 16.472 9.373 1.00 65.06 135 PRO A O 1
#

Organism: Bionectria ochroleuca (NCBI:txid29856)

Sequence (135 aa):
MSSSPEPPFLPLILAGGRATRMGCPKHLLSTPNGKHLYENQIEVIREAFPGITEIYISLAQDSQLDDLLQMACSENGCLLEGNPRVRLKVIFDEERNLTNESAGPASGILAAANLRPNTTWLVVACDFPFLQQTP

pLDDT: mean 85.77, std 12.96, range [37.88, 97.94]

Foldseek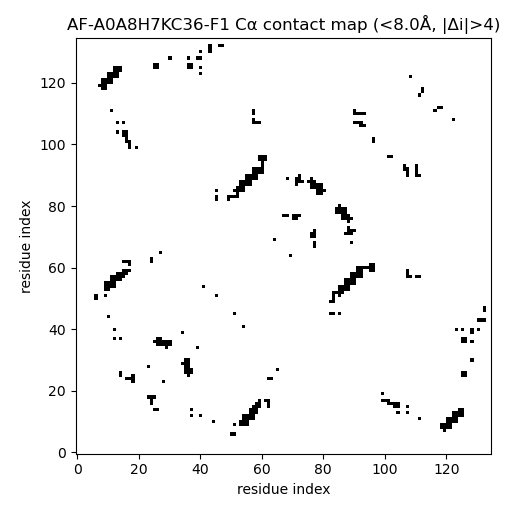 3Di:
DDDDPDDQAEEEEEQEDDPPDPVARQQQDADPVRDGLQVLVVVQCCVVDLPEAEHEYEYEPPHDDDPQQVQQCDPQGDWDDDRPTYGYHYFYQPDHDPDNGTPDSVSRVVSVCVVPVPHHYDYDYSNPNPDHDDD

Secondary structure (DSSP, 8-state):
--PPPPPS-EEEEE--S--SSSSS-GGGPBPTTS-BHHHHHHHHHHHH-TT--EEEEEE-TT----HHHHHHTSTT-EEE-SSS-EEEEEEE-SS--SSSS---HHHHHHHHHHH-TTPPEEEEETT-TT-----